Protein AF-A0A836I9Q7-F1 (afdb_monomer_lite)

Structure (mmCIF, N/CA/C/O backbone):
data_AF-A0A836I9Q7-F1
#
_entry.id   AF-A0A836I9Q7-F1
#
loop_
_atom_site.group_PDB
_atom_site.id
_atom_site.type_symbol
_atom_site.label_atom_id
_atom_site.label_alt_id
_atom_site.label_comp_id
_atom_site.label_asym_id
_atom_site.label_entity_id
_atom_site.label_seq_id
_atom_site.pdbx_PDB_ins_code
_atom_site.Cartn_x
_atom_site.Cartn_y
_atom_site.Cartn_z
_atom_site.occupancy
_atom_site.B_iso_or_equiv
_atom_site.auth_seq_id
_atom_site.auth_comp_id
_atom_site.auth_asym_id
_atom_site.auth_atom_id
_atom_site.pdbx_PDB_model_num
ATOM 1 N N . MET A 1 1 ? 38.875 21.449 -48.856 1.00 42.56 1 MET A N 1
ATOM 2 C CA . MET A 1 1 ? 38.809 21.435 -47.386 1.00 42.56 1 MET A CA 1
ATOM 3 C C . MET A 1 1 ? 37.425 20.938 -47.065 1.00 42.56 1 MET A C 1
ATOM 5 O O . MET A 1 1 ? 36.483 21.713 -47.142 1.00 42.56 1 MET A O 1
ATOM 9 N N . ASP A 1 2 ? 37.324 19.627 -46.893 1.00 40.56 2 ASP A N 1
ATOM 10 C CA . ASP A 1 2 ? 36.114 18.923 -46.497 1.00 40.56 2 ASP A CA 1
ATOM 11 C C . ASP A 1 2 ? 35.658 19.436 -45.132 1.00 40.56 2 ASP A C 1
ATOM 13 O O . ASP A 1 2 ? 36.394 19.372 -44.148 1.00 40.56 2 ASP A O 1
ATOM 17 N N . THR A 1 3 ? 34.465 20.015 -45.094 1.00 51.53 3 THR A N 1
ATOM 18 C CA . THR A 1 3 ? 33.736 20.293 -43.860 1.00 51.53 3 THR A CA 1
ATOM 19 C C . THR A 1 3 ? 33.099 18.991 -43.406 1.00 51.53 3 THR A C 1
ATOM 21 O O . THR A 1 3 ? 32.028 18.622 -43.880 1.00 51.53 3 THR A O 1
ATOM 24 N N . GLU A 1 4 ? 33.782 18.280 -42.512 1.00 50.41 4 GLU A N 1
ATOM 25 C CA . GLU A 1 4 ? 33.191 17.184 -41.752 1.00 50.41 4 GLU A CA 1
ATOM 26 C C . GLU A 1 4 ? 32.178 17.787 -40.768 1.00 50.41 4 GLU A C 1
ATOM 28 O O . GLU A 1 4 ? 32.522 18.254 -39.680 1.00 50.41 4 GLU A O 1
ATOM 33 N N . GLU A 1 5 ? 30.915 17.835 -41.193 1.00 50.72 5 GLU A N 1
ATOM 34 C CA . GLU A 1 5 ? 29.765 17.993 -40.309 1.00 50.72 5 GLU A CA 1
ATOM 35 C C . GLU A 1 5 ? 29.719 16.765 -39.395 1.00 50.72 5 GLU A C 1
ATOM 37 O O . GLU A 1 5 ? 29.171 15.719 -39.735 1.00 50.72 5 GLU A O 1
ATOM 42 N N . GLY A 1 6 ? 30.382 16.884 -38.244 1.00 47.81 6 GLY A N 1
ATOM 43 C CA . GLY A 1 6 ? 30.295 15.917 -37.164 1.00 47.81 6 GLY A CA 1
ATOM 44 C C . GLY A 1 6 ? 28.844 15.793 -36.723 1.00 47.81 6 GLY A C 1
ATOM 45 O O . GLY A 1 6 ? 28.295 16.697 -36.094 1.00 47.81 6 GLY A O 1
ATOM 46 N N . GLU A 1 7 ? 28.233 14.671 -37.081 1.00 49.47 7 GLU A N 1
ATOM 47 C CA . GLU A 1 7 ? 26.933 14.221 -36.612 1.00 49.47 7 GLU A CA 1
ATOM 48 C C . GLU A 1 7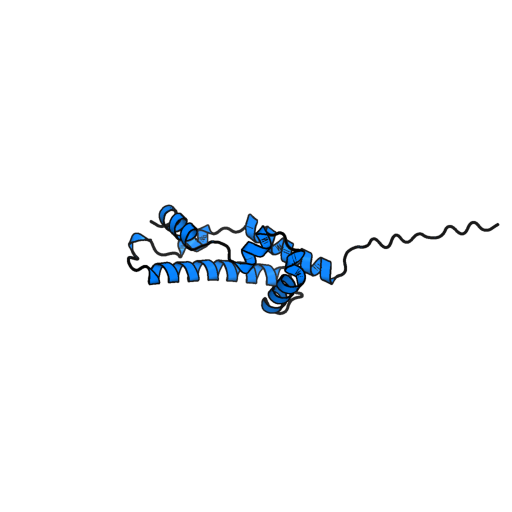 ? 26.985 14.111 -35.079 1.00 49.47 7 GLU A C 1
ATOM 50 O O . GLU A 1 7 ? 27.414 13.107 -34.509 1.00 49.47 7 GLU A O 1
ATOM 55 N N . PHE A 1 8 ? 26.607 15.185 -34.380 1.00 46.19 8 PHE A N 1
ATOM 56 C CA . PHE A 1 8 ? 26.342 15.130 -32.949 1.00 46.19 8 PHE A CA 1
ATOM 57 C C . PHE A 1 8 ? 25.057 14.330 -32.761 1.00 46.19 8 PHE A C 1
ATOM 59 O O . PHE A 1 8 ? 23.955 14.879 -32.719 1.00 46.19 8 PHE A O 1
ATOM 66 N N . ILE A 1 9 ? 25.205 13.013 -32.636 1.00 49.66 9 ILE A N 1
ATOM 67 C CA . ILE A 1 9 ? 24.178 12.180 -32.030 1.00 49.66 9 ILE A CA 1
ATOM 68 C C . ILE A 1 9 ? 24.087 12.646 -30.578 1.00 49.66 9 ILE A C 1
ATOM 70 O O . ILE A 1 9 ? 24.893 12.275 -29.725 1.00 49.66 9 ILE A O 1
ATOM 74 N N . ILE A 1 10 ? 23.115 13.513 -30.297 1.00 53.47 10 ILE A N 1
ATOM 75 C CA . ILE A 1 10 ? 22.650 13.740 -28.936 1.00 53.47 10 ILE A CA 1
ATOM 76 C C . ILE A 1 10 ? 21.991 12.420 -28.540 1.00 53.47 10 ILE A C 1
ATOM 78 O O . ILE A 1 10 ? 20.799 12.213 -28.761 1.00 53.47 10 ILE A O 1
ATOM 82 N N . CYS A 1 11 ? 22.785 11.495 -27.998 1.00 48.41 11 CYS A N 1
ATOM 83 C CA . CYS A 1 11 ? 22.272 10.421 -27.166 1.00 48.41 11 CYS A CA 1
ATOM 84 C C . CYS A 1 11 ? 21.618 11.119 -25.977 1.00 48.41 11 CYS A C 1
ATOM 86 O O . CYS A 1 11 ? 22.275 11.416 -24.981 1.00 48.41 11 CYS A O 1
ATOM 88 N N . GLY A 1 12 ? 20.341 11.481 -26.128 1.00 46.94 12 GLY A N 1
ATOM 89 C CA . GLY A 1 12 ? 19.524 11.894 -25.007 1.00 46.94 12 GLY A CA 1
ATOM 90 C C . GLY A 1 12 ? 19.694 10.817 -23.952 1.00 46.94 12 GLY A C 1
ATOM 91 O O . GLY A 1 12 ? 19.479 9.640 -24.237 1.00 46.94 12 GLY A O 1
ATOM 92 N N . ASN A 1 13 ? 20.154 11.216 -22.772 1.00 51.59 13 ASN A N 1
ATOM 93 C CA . ASN A 1 13 ? 20.233 10.364 -21.598 1.00 51.59 13 ASN A CA 1
ATOM 94 C C . ASN A 1 13 ? 18.797 10.075 -21.128 1.00 51.59 13 ASN A C 1
ATOM 96 O O . ASN A 1 13 ? 18.378 10.530 -20.069 1.00 51.59 13 ASN A O 1
ATOM 100 N N . GLY A 1 14 ? 18.003 9.414 -21.976 1.00 52.12 14 GLY A N 1
ATOM 101 C CA . GLY A 1 14 ? 16.821 8.697 -21.538 1.00 52.12 14 GLY A CA 1
ATOM 102 C C . GLY A 1 14 ? 17.346 7.648 -20.579 1.00 52.12 14 GLY A C 1
ATOM 103 O O . GLY A 1 14 ? 18.270 6.920 -20.946 1.00 52.12 14 GLY A O 1
ATOM 104 N N . GLY A 1 15 ? 16.860 7.682 -19.339 1.00 63.06 15 GLY A N 1
ATOM 105 C CA . GLY A 1 15 ? 17.317 6.804 -18.268 1.00 63.06 15 GLY A CA 1
ATOM 106 C C . GLY A 1 15 ? 17.418 5.350 -18.723 1.00 63.06 15 GLY A C 1
ATOM 107 O O . GLY A 1 15 ? 16.823 4.934 -19.724 1.00 63.06 15 GLY A O 1
ATOM 108 N N . SER A 1 16 ? 18.209 4.568 -17.995 1.00 79.94 16 SER A N 1
ATOM 109 C CA . SER A 1 16 ? 18.337 3.149 -18.299 1.00 79.94 16 SER A CA 1
ATOM 110 C C . SER A 1 16 ? 16.951 2.477 -18.293 1.00 79.94 16 SER A C 1
ATOM 112 O O . SER A 1 16 ? 16.023 2.964 -17.643 1.00 79.94 16 SER A O 1
ATOM 114 N N . PRO A 1 17 ? 16.770 1.335 -18.977 1.00 81.75 17 PRO A N 1
ATOM 115 C CA . PRO A 1 17 ? 15.524 0.572 -18.882 1.00 81.75 17 PRO A CA 1
ATOM 116 C C . PRO A 1 17 ? 15.127 0.238 -17.434 1.00 81.75 17 PRO A C 1
ATOM 118 O O . PRO A 1 17 ? 13.946 0.087 -17.139 1.00 81.75 17 PRO A O 1
ATOM 121 N N . GLU A 1 18 ? 16.109 0.147 -16.533 1.00 81.69 18 GLU A N 1
ATOM 122 C CA . GLU A 1 18 ? 15.895 -0.049 -15.098 1.00 81.69 18 GLU A CA 1
ATOM 123 C C . GLU A 1 18 ? 15.319 1.203 -14.420 1.00 81.69 18 GLU A C 1
ATOM 125 O O . GLU A 1 18 ? 14.463 1.072 -13.548 1.00 81.69 18 GLU A O 1
ATOM 130 N N . ASP A 1 19 ? 15.735 2.401 -14.843 1.00 86.00 19 ASP A N 1
ATOM 131 C CA . ASP A 1 19 ? 15.175 3.671 -14.364 1.00 86.00 19 ASP A CA 1
ATOM 132 C C . ASP A 1 19 ? 13.727 3.833 -14.815 1.00 86.00 19 ASP A C 1
ATOM 134 O O . ASP A 1 19 ? 12.858 4.080 -13.992 1.00 86.00 19 ASP A O 1
ATOM 138 N N . ALA A 1 20 ? 13.435 3.570 -16.091 1.00 86.12 20 ALA A N 1
ATOM 139 C CA . ALA A 1 20 ? 12.066 3.638 -16.600 1.00 86.12 20 ALA A CA 1
ATOM 140 C C . ALA A 1 20 ? 11.125 2.633 -15.906 1.00 86.12 20 ALA A C 1
ATOM 142 O O . ALA A 1 20 ? 9.948 2.923 -15.692 1.00 86.12 20 ALA A O 1
ATOM 143 N N . ALA A 1 21 ? 11.632 1.447 -15.552 1.00 86.94 21 ALA A N 1
ATOM 144 C CA . ALA A 1 21 ? 10.864 0.455 -14.807 1.00 86.94 21 ALA A CA 1
ATOM 145 C C . ALA A 1 21 ? 10.616 0.895 -13.354 1.00 86.94 21 ALA A C 1
ATOM 147 O O . ALA A 1 21 ? 9.500 0.750 -12.857 1.00 86.94 21 ALA A O 1
ATOM 148 N N . PHE A 1 22 ? 11.630 1.466 -12.699 1.00 91.00 22 PHE A N 1
ATOM 149 C CA . PHE A 1 22 ? 11.514 2.032 -11.357 1.00 91.00 22 PHE A CA 1
ATOM 150 C C . PHE A 1 22 ? 10.528 3.206 -11.311 1.00 91.00 22 PHE A C 1
ATOM 152 O O . PHE A 1 22 ? 9.594 3.174 -10.511 1.00 91.00 22 PHE A O 1
ATOM 159 N N . ASP A 1 23 ? 10.670 4.174 -12.217 1.00 91.50 23 ASP A N 1
ATOM 160 C CA . ASP A 1 23 ? 9.764 5.320 -12.344 1.00 91.50 23 ASP A CA 1
ATOM 161 C C . ASP A 1 23 ? 8.325 4.857 -12.604 1.00 91.50 23 ASP A C 1
ATOM 163 O O . ASP A 1 23 ? 7.374 5.412 -12.057 1.00 91.50 23 ASP A O 1
ATOM 167 N N . GLY A 1 24 ? 8.151 3.791 -13.394 1.00 92.62 24 GLY A N 1
ATOM 168 C CA . GLY A 1 24 ? 6.850 3.170 -13.627 1.00 92.62 24 GLY A CA 1
ATOM 169 C C . GLY A 1 24 ? 6.213 2.610 -12.353 1.00 92.62 24 GLY A C 1
ATOM 170 O O . GLY A 1 24 ? 5.024 2.824 -12.128 1.00 92.62 24 GLY A O 1
ATOM 171 N N . VAL A 1 25 ? 6.986 1.931 -11.499 1.00 94.00 25 VAL A N 1
ATOM 172 C CA . VAL A 1 25 ? 6.489 1.433 -10.204 1.00 94.00 25 VAL A CA 1
ATOM 173 C C . VAL A 1 25 ? 6.090 2.596 -9.301 1.00 94.00 25 VAL A C 1
ATOM 175 O O . VAL A 1 25 ? 4.985 2.590 -8.760 1.00 94.00 25 VAL A O 1
ATOM 178 N N . VAL A 1 26 ? 6.968 3.592 -9.148 1.00 94.62 26 VAL A N 1
ATOM 179 C CA . VAL A 1 26 ? 6.707 4.766 -8.300 1.00 94.62 26 VAL A CA 1
ATOM 180 C C . VAL A 1 26 ? 5.457 5.500 -8.781 1.00 94.62 26 VAL A C 1
ATOM 182 O O . VAL A 1 26 ? 4.563 5.754 -7.979 1.00 94.62 26 VAL A O 1
ATOM 185 N N . GLY A 1 27 ? 5.324 5.726 -10.090 1.00 94.94 27 GLY A N 1
ATOM 186 C CA . GLY A 1 27 ? 4.156 6.388 -10.669 1.00 94.94 27 GLY A CA 1
ATOM 187 C C . GLY A 1 27 ? 2.844 5.627 -10.450 1.00 94.94 27 GLY A C 1
ATOM 188 O O . GLY A 1 27 ? 1.805 6.247 -10.244 1.00 94.94 27 GLY A O 1
ATOM 189 N N . VAL A 1 28 ? 2.865 4.289 -10.435 1.00 96.00 28 VAL A N 1
ATOM 190 C CA . VAL A 1 28 ? 1.672 3.484 -10.109 1.00 96.00 28 VAL A CA 1
ATOM 191 C C . VAL A 1 28 ? 1.295 3.614 -8.633 1.00 96.00 28 VAL A C 1
ATOM 193 O O . VAL A 1 28 ? 0.110 3.651 -8.306 1.00 96.00 28 VAL A O 1
ATOM 196 N N . ILE A 1 29 ? 2.281 3.698 -7.738 1.00 95.19 29 ILE A N 1
ATOM 197 C CA . ILE A 1 29 ? 2.035 3.912 -6.306 1.00 95.19 29 ILE A CA 1
ATOM 198 C C . ILE A 1 29 ? 1.466 5.317 -6.074 1.00 95.19 29 ILE A C 1
ATOM 200 O O . ILE A 1 29 ? 0.483 5.460 -5.353 1.00 95.19 29 ILE A O 1
ATOM 204 N N . GLU A 1 30 ? 2.027 6.342 -6.714 1.00 95.38 30 GLU A N 1
ATOM 205 C CA . GLU A 1 30 ? 1.509 7.713 -6.654 1.00 95.38 30 GLU A CA 1
ATOM 206 C C . GLU A 1 30 ? 0.075 7.801 -7.191 1.00 95.38 30 GLU A C 1
ATOM 208 O O . GLU A 1 30 ? -0.803 8.373 -6.541 1.00 95.38 30 GLU A O 1
ATOM 213 N N . ASP A 1 31 ? -0.195 7.178 -8.342 1.00 95.56 31 ASP A N 1
ATOM 214 C CA . ASP A 1 31 ? -1.545 7.093 -8.901 1.00 95.56 31 ASP A CA 1
ATOM 215 C C . ASP A 1 31 ? -2.503 6.375 -7.942 1.00 95.56 31 ASP A C 1
ATOM 217 O O . ASP A 1 31 ? -3.634 6.824 -7.749 1.00 95.56 31 ASP A O 1
ATOM 221 N N . PHE A 1 32 ? -2.054 5.307 -7.274 1.00 94.69 32 PHE A N 1
ATOM 222 C CA . PHE A 1 32 ? -2.838 4.642 -6.237 1.00 94.69 32 PHE A CA 1
ATOM 223 C C . PHE A 1 32 ? -3.137 5.586 -5.070 1.00 94.69 32 PHE A C 1
ATOM 225 O O . PHE A 1 32 ? -4.296 5.722 -4.697 1.00 94.69 32 PHE A O 1
ATOM 232 N N . MET A 1 33 ? -2.141 6.291 -4.529 1.00 92.50 33 MET A N 1
ATOM 233 C CA . MET A 1 33 ? -2.333 7.225 -3.411 1.00 92.50 33 MET A CA 1
ATOM 234 C C . MET A 1 33 ? -3.376 8.312 -3.718 1.00 92.50 33 MET A C 1
ATOM 236 O O . MET A 1 33 ? -4.110 8.724 -2.821 1.00 92.50 33 MET A O 1
ATOM 240 N N . ILE A 1 34 ? -3.468 8.757 -4.975 1.00 92.06 34 ILE A N 1
ATOM 241 C CA . ILE A 1 34 ? -4.410 9.799 -5.410 1.00 92.06 34 ILE A CA 1
ATOM 242 C C . ILE A 1 34 ? -5.792 9.222 -5.748 1.00 92.06 34 ILE A C 1
ATOM 244 O O . ILE A 1 34 ? -6.814 9.840 -5.447 1.00 92.06 34 ILE A O 1
ATOM 248 N N . SER A 1 35 ? -5.838 8.068 -6.417 1.00 90.56 35 SER A N 1
ATOM 249 C CA . SER A 1 35 ? -7.066 7.504 -6.997 1.00 90.56 35 SER A CA 1
ATOM 250 C C . SER A 1 35 ? -7.755 6.458 -6.122 1.00 90.56 35 SER A C 1
ATOM 252 O O . SER A 1 35 ? -8.849 6.001 -6.465 1.00 90.56 35 SER A O 1
ATOM 254 N N . PHE A 1 36 ? -7.120 6.026 -5.032 1.00 89.00 36 PHE A N 1
ATOM 255 C CA . PHE A 1 36 ? -7.634 4.949 -4.202 1.00 89.00 36 PHE A CA 1
ATOM 256 C C . PHE A 1 36 ? -8.944 5.339 -3.509 1.00 89.00 36 PHE A C 1
ATOM 258 O O . PHE A 1 36 ? -9.004 6.262 -2.696 1.00 89.00 36 PHE A O 1
ATOM 265 N N . ASP A 1 37 ? -9.999 4.584 -3.814 1.00 87.69 37 ASP A N 1
ATOM 266 C CA . ASP A 1 37 ? -11.297 4.708 -3.166 1.00 87.69 37 ASP A CA 1
ATOM 267 C C . ASP A 1 37 ? -11.415 3.679 -2.038 1.00 87.69 37 ASP A C 1
ATOM 269 O O . ASP A 1 37 ? -11.628 2.488 -2.264 1.00 87.69 37 ASP A O 1
ATOM 273 N N . ALA A 1 38 ? -11.293 4.155 -0.800 1.00 87.38 38 ALA A N 1
ATOM 274 C CA . ALA A 1 38 ? -11.438 3.330 0.393 1.00 87.38 38 ALA A CA 1
ATOM 275 C C . ALA A 1 38 ? -12.906 3.021 0.747 1.00 87.38 38 ALA A C 1
ATOM 277 O O . ALA A 1 38 ? -13.166 2.196 1.628 1.00 87.38 38 ALA A O 1
ATOM 278 N N . GLU A 1 39 ? -13.884 3.678 0.114 1.00 88.94 39 GLU A N 1
ATOM 279 C CA . GLU A 1 39 ? -15.303 3.567 0.469 1.00 88.94 39 GLU A CA 1
ATOM 280 C C . GLU A 1 39 ? -15.832 2.118 0.387 1.00 88.94 39 GLU A C 1
ATOM 282 O O . GLU A 1 39 ? -16.484 1.673 1.340 1.00 88.94 39 GLU A O 1
ATOM 287 N N . PRO A 1 40 ? -15.503 1.308 -0.643 1.00 89.62 40 PRO A N 1
ATOM 288 C CA . PRO A 1 40 ? -15.890 -0.102 -0.688 1.00 89.62 40 PRO A CA 1
ATOM 289 C C . PRO A 1 40 ? -15.291 -0.928 0.458 1.00 89.62 40 PRO A C 1
ATOM 291 O O . PRO A 1 40 ? -15.947 -1.838 0.972 1.00 89.62 40 PRO A O 1
ATOM 294 N N . LEU A 1 41 ? -14.072 -0.606 0.907 1.00 90.00 41 LEU A N 1
ATOM 295 C CA . LEU A 1 41 ? -13.451 -1.302 2.033 1.00 90.00 41 LEU A CA 1
ATOM 296 C C . LEU A 1 41 ? -14.174 -0.991 3.340 1.00 90.00 41 LEU A C 1
ATOM 298 O O . LEU A 1 41 ? -14.460 -1.918 4.103 1.00 90.00 41 LEU A O 1
ATOM 302 N N . TRP A 1 42 ? -14.563 0.266 3.566 1.00 92.00 42 TRP A N 1
ATOM 303 C CA . TRP A 1 42 ? -15.383 0.646 4.719 1.00 92.00 42 TRP A CA 1
ATOM 304 C C . TRP A 1 42 ? -16.698 -0.121 4.766 1.00 92.00 42 TRP A C 1
ATOM 306 O O . TRP A 1 42 ? -17.173 -0.453 5.854 1.00 92.00 42 TRP A O 1
ATOM 316 N N . GLN A 1 43 ? -17.253 -0.505 3.609 1.00 89.62 43 GLN A N 1
ATOM 317 C CA . GLN A 1 43 ? -18.490 -1.278 3.594 1.00 89.62 43 GLN A CA 1
ATOM 318 C C . GLN A 1 43 ? -18.364 -2.659 4.255 1.00 89.62 43 GLN A C 1
ATOM 320 O O . GLN A 1 43 ? -19.334 -3.195 4.801 1.00 89.62 43 GLN A O 1
ATOM 325 N N . SER A 1 44 ? -17.152 -3.207 4.248 1.00 88.06 44 SER A N 1
ATOM 326 C CA . SER A 1 44 ? -16.821 -4.501 4.839 1.00 88.06 44 SER A CA 1
ATOM 327 C C . SER A 1 44 ? -16.376 -4.429 6.305 1.00 88.06 44 SER A C 1
ATOM 329 O O . SER A 1 44 ? -16.257 -5.468 6.958 1.00 88.06 44 SER A O 1
AT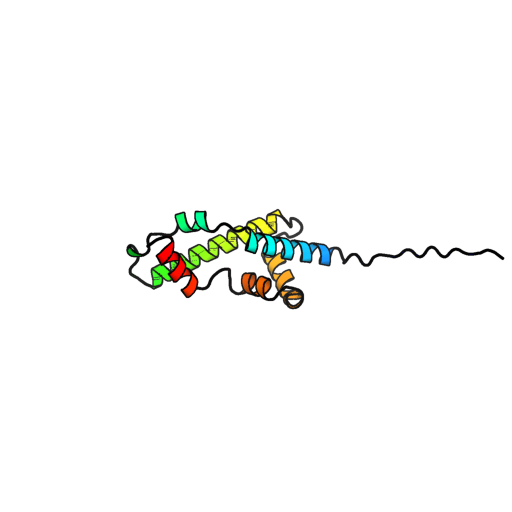OM 331 N N . VAL A 1 45 ? -16.131 -3.220 6.823 1.00 92.56 45 VAL A N 1
ATOM 332 C CA . VAL A 1 45 ? -15.759 -2.990 8.221 1.00 92.56 45 VAL A CA 1
ATOM 333 C C . VAL A 1 45 ? -17.025 -3.074 9.091 1.00 92.56 45 VAL A C 1
ATOM 335 O O . VAL A 1 45 ? -18.034 -2.433 8.768 1.00 92.56 45 VAL A O 1
ATOM 338 N N . PRO A 1 46 ? -17.023 -3.870 10.177 1.00 92.81 46 PRO A N 1
ATOM 339 C CA . PRO A 1 46 ? -18.159 -3.963 11.094 1.00 92.81 46 PRO A CA 1
ATOM 340 C C . PRO A 1 46 ? -18.458 -2.618 11.769 1.00 92.81 46 PRO A C 1
ATOM 342 O O . PRO A 1 46 ? -17.587 -1.763 11.889 1.00 92.81 46 PRO A O 1
ATOM 345 N N . LEU A 1 47 ? -19.691 -2.421 12.234 1.00 93.50 47 LEU A N 1
ATOM 346 C CA . LEU A 1 47 ? -20.071 -1.190 12.936 1.00 93.50 47 LEU A CA 1
ATOM 347 C C . LEU A 1 47 ? -19.314 -1.082 14.264 1.00 93.50 47 LEU A C 1
ATOM 349 O O . LEU A 1 47 ? -19.244 -2.061 15.012 1.00 93.50 47 LEU A O 1
ATOM 353 N N . LEU A 1 48 ? -18.755 0.087 14.569 1.00 91.50 48 LEU A N 1
ATOM 354 C CA . LEU A 1 48 ? -17.850 0.261 15.703 1.00 91.50 48 LEU A CA 1
ATOM 355 C C . LEU A 1 48 ? -18.518 -0.103 17.035 1.00 91.50 48 LEU A C 1
ATOM 357 O O . LEU A 1 48 ? -17.921 -0.809 17.849 1.00 91.50 48 LEU A O 1
ATOM 361 N N . HIS A 1 49 ? -19.771 0.305 17.243 1.00 90.44 49 HIS A N 1
ATOM 362 C CA . HIS A 1 49 ? -20.527 -0.014 18.459 1.00 90.44 49 HIS A CA 1
ATOM 363 C C . HIS A 1 49 ? -20.758 -1.517 18.689 1.00 90.44 49 HIS A C 1
ATOM 365 O O . HIS A 1 49 ? -21.072 -1.922 19.808 1.00 90.44 49 HIS A O 1
ATOM 371 N N . THR A 1 50 ? -20.595 -2.359 17.663 1.00 91.75 50 THR A N 1
ATOM 372 C CA . THR A 1 50 ? -20.703 -3.822 17.803 1.00 91.75 50 THR A CA 1
ATOM 373 C C . THR A 1 50 ? -19.430 -4.459 18.365 1.00 91.75 50 THR A C 1
ATOM 375 O O . THR A 1 50 ? -19.449 -5.626 18.756 1.00 91.75 50 THR A O 1
ATOM 378 N N . ILE A 1 51 ? -18.327 -3.702 18.447 1.00 90.94 51 ILE A N 1
ATOM 379 C CA . ILE A 1 51 ? -17.024 -4.182 18.908 1.00 90.94 51 ILE A CA 1
ATOM 380 C C . ILE A 1 51 ? -16.574 -3.394 20.137 1.00 90.94 51 ILE A C 1
ATOM 382 O O . ILE A 1 51 ? -16.123 -2.250 20.052 1.00 90.94 51 ILE A O 1
ATOM 386 N N . SER A 1 52 ? -16.622 -4.052 21.293 1.00 85.81 52 SER A N 1
ATOM 387 C CA . SER A 1 52 ? -16.227 -3.459 22.578 1.00 85.81 52 SER A CA 1
ATOM 388 C C . SER A 1 52 ? -14.769 -3.722 22.958 1.00 85.81 52 SER A C 1
ATOM 390 O O . SER A 1 52 ? -14.221 -3.008 23.790 1.00 85.81 52 SER A O 1
ATOM 392 N N . ALA A 1 53 ? -14.146 -4.756 22.389 1.00 92.75 53 ALA A N 1
ATOM 393 C CA . ALA A 1 53 ? -12.812 -5.201 22.777 1.00 92.75 53 ALA A CA 1
ATOM 394 C C . ALA A 1 53 ? -11.720 -4.618 21.866 1.00 92.75 53 ALA A C 1
ATOM 396 O O . ALA A 1 53 ? -11.751 -4.809 20.650 1.00 92.75 53 ALA A O 1
ATOM 397 N N . ASP A 1 54 ? -10.714 -3.970 22.457 1.00 90.62 54 ASP A N 1
ATOM 398 C CA . ASP A 1 54 ? -9.683 -3.241 21.701 1.00 90.62 54 ASP A CA 1
ATOM 399 C C . ASP A 1 54 ? -8.803 -4.140 20.824 1.00 90.62 54 ASP A C 1
ATOM 401 O O . ASP A 1 54 ? -8.470 -3.770 19.702 1.00 90.62 54 ASP A O 1
ATOM 405 N N . HIS A 1 55 ? -8.494 -5.363 21.266 1.00 92.31 55 HIS A N 1
ATOM 406 C CA . HIS A 1 55 ? -7.742 -6.319 20.441 1.00 92.31 55 HIS A CA 1
ATOM 407 C C . HIS A 1 55 ? -8.502 -6.710 19.161 1.00 92.31 55 HIS A C 1
ATOM 409 O O . HIS A 1 55 ? -7.895 -6.937 18.113 1.00 92.31 55 HIS A O 1
ATOM 415 N N . VAL A 1 56 ? -9.838 -6.753 19.220 1.00 94.00 56 VAL A N 1
ATOM 416 C CA . VAL A 1 56 ? -10.678 -7.016 18.045 1.00 94.00 56 VAL A CA 1
ATOM 417 C C . VAL A 1 56 ? -10.673 -5.804 17.117 1.00 94.00 56 VAL A C 1
ATOM 419 O O . VAL A 1 56 ? -10.525 -5.976 15.912 1.00 94.00 56 VAL A O 1
ATOM 422 N N . ARG A 1 57 ? -10.744 -4.580 17.657 1.00 93.44 57 ARG A N 1
ATOM 423 C CA . ARG A 1 57 ? -10.631 -3.344 16.858 1.00 93.44 57 ARG A CA 1
ATOM 424 C C . ARG A 1 57 ? -9.296 -3.265 16.126 1.00 93.44 57 ARG A C 1
ATOM 426 O O . ARG A 1 57 ? -9.274 -3.003 14.928 1.00 93.44 57 ARG A O 1
ATOM 433 N N . TYR A 1 58 ? -8.201 -3.589 16.812 1.00 93.81 58 TYR A N 1
ATOM 434 C CA . TYR A 1 58 ? -6.877 -3.657 16.199 1.00 93.81 58 TYR A CA 1
ATOM 435 C C . TYR A 1 58 ? -6.787 -4.741 15.112 1.00 93.81 58 TYR A C 1
ATOM 437 O O . TYR A 1 58 ? -6.161 -4.538 14.075 1.00 93.81 58 TYR A O 1
ATOM 445 N N . THR A 1 59 ? -7.461 -5.880 15.300 1.00 94.44 59 THR A N 1
ATOM 446 C CA . THR A 1 59 ? -7.538 -6.933 14.271 1.00 94.44 59 THR A CA 1
ATOM 447 C C . THR A 1 59 ? -8.277 -6.441 13.026 1.00 94.44 59 THR A C 1
ATOM 449 O O . THR A 1 59 ? -7.834 -6.699 11.909 1.00 94.44 59 THR A O 1
ATOM 452 N N . VAL A 1 60 ? -9.374 -5.700 13.204 1.00 94.75 60 VAL A N 1
ATOM 453 C CA . VAL A 1 60 ? -10.119 -5.091 12.091 1.00 94.75 60 VAL A CA 1
ATOM 454 C C . VAL A 1 60 ? -9.267 -4.048 11.368 1.00 94.75 60 VAL A C 1
ATOM 456 O O . VAL A 1 60 ? -9.218 -4.072 10.143 1.00 94.75 60 VAL A O 1
ATOM 459 N N . TYR A 1 61 ? -8.537 -3.207 12.103 1.00 94.31 61 TYR A N 1
ATOM 460 C CA . TYR A 1 61 ? -7.558 -2.275 11.537 1.00 94.31 61 TYR A CA 1
ATOM 461 C C . TYR A 1 61 ? -6.513 -2.991 10.671 1.00 94.31 61 TYR A C 1
ATOM 463 O O . TYR A 1 61 ? -6.347 -2.663 9.500 1.00 94.31 61 TYR A O 1
ATOM 471 N N . ARG A 1 62 ? -5.850 -4.023 11.211 1.00 94.25 62 ARG A N 1
ATOM 472 C CA . ARG A 1 62 ? -4.844 -4.798 10.468 1.00 94.25 62 ARG A CA 1
ATOM 473 C C . ARG A 1 62 ? -5.436 -5.455 9.224 1.00 94.25 62 ARG A C 1
ATOM 475 O O . ARG A 1 62 ? -4.779 -5.497 8.190 1.00 94.25 62 ARG A O 1
ATOM 482 N N . ALA A 1 63 ? -6.671 -5.945 9.312 1.00 94.19 63 ALA A N 1
ATOM 483 C CA . ALA A 1 63 ? -7.371 -6.521 8.171 1.00 94.19 63 ALA A CA 1
ATOM 484 C C . ALA A 1 63 ? -7.748 -5.468 7.116 1.00 94.19 63 ALA A C 1
ATOM 486 O O . ALA A 1 63 ? -7.742 -5.786 5.932 1.00 94.19 63 ALA A O 1
ATOM 487 N N . PHE A 1 64 ? -8.077 -4.241 7.524 1.00 94.31 64 PHE A N 1
ATOM 488 C CA . PHE A 1 64 ? -8.342 -3.134 6.609 1.00 94.31 64 PHE A CA 1
ATOM 489 C C . PHE A 1 64 ? -7.069 -2.730 5.862 1.00 94.31 64 PHE A C 1
ATOM 491 O O . PHE A 1 64 ? -7.060 -2.774 4.636 1.00 94.31 64 PHE A O 1
ATOM 498 N N . VAL A 1 65 ? -5.986 -2.434 6.589 1.00 93.19 65 VAL A N 1
ATOM 499 C CA . VAL A 1 65 ? -4.688 -2.066 5.995 1.00 93.19 65 VAL A CA 1
ATOM 500 C C . VAL A 1 65 ? -4.193 -3.165 5.059 1.00 93.19 65 VAL A C 1
ATOM 502 O O . VAL A 1 65 ? -3.882 -2.885 3.909 1.00 93.19 65 VAL A O 1
ATOM 505 N N . GLY A 1 66 ? -4.256 -4.430 5.486 1.00 93.25 66 GLY A N 1
ATOM 506 C CA . GLY A 1 66 ? -3.844 -5.553 4.645 1.00 93.25 66 GLY A CA 1
ATOM 507 C C . GLY A 1 66 ? -4.647 -5.696 3.347 1.00 93.25 66 GLY A C 1
ATOM 508 O O . GLY A 1 66 ? -4.138 -6.244 2.377 1.00 93.25 66 GLY A O 1
ATOM 509 N N . ARG A 1 67 ? -5.891 -5.202 3.283 1.00 93.50 67 ARG A N 1
ATOM 510 C CA . ARG A 1 67 ? -6.658 -5.170 2.024 1.00 93.50 67 ARG A CA 1
ATOM 511 C C . ARG A 1 67 ? -6.235 -4.029 1.113 1.00 93.50 67 ARG A C 1
ATOM 513 O O . ARG A 1 67 ? -6.211 -4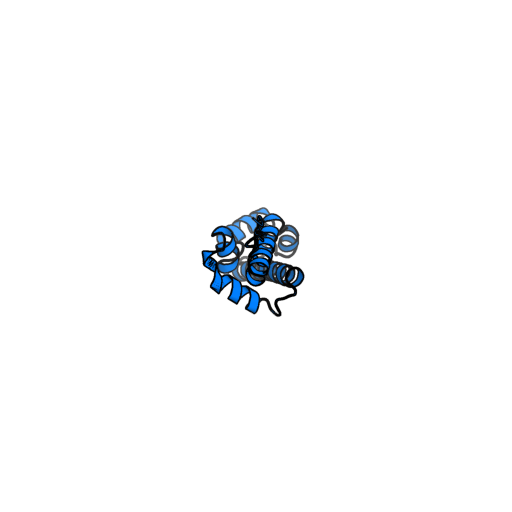.228 -0.095 1.00 93.50 67 ARG A O 1
ATOM 520 N N . VAL A 1 68 ? -5.906 -2.868 1.679 1.00 93.38 68 VAL A N 1
ATOM 521 C CA . VAL A 1 68 ? -5.341 -1.747 0.915 1.00 93.38 68 VAL A CA 1
ATOM 522 C C . VAL A 1 68 ? -4.006 -2.166 0.299 1.00 93.38 68 VAL A C 1
ATOM 524 O O . VAL A 1 68 ? -3.813 -1.992 -0.900 1.00 93.38 68 VAL A O 1
ATOM 527 N N . GLU A 1 69 ? -3.133 -2.792 1.093 1.00 92.69 69 GLU A N 1
ATOM 528 C CA . GLU A 1 69 ? -1.845 -3.339 0.642 1.00 92.69 69 GLU A CA 1
ATOM 529 C C . GLU A 1 69 ? -2.040 -4.362 -0.487 1.00 92.69 69 GLU A C 1
ATOM 531 O O . GLU A 1 69 ? -1.424 -4.246 -1.539 1.00 92.69 69 GLU A O 1
ATOM 536 N N . GLN A 1 70 ? -2.976 -5.305 -0.336 1.00 93.06 70 GLN A N 1
ATOM 537 C CA . GLN A 1 70 ? -3.284 -6.279 -1.391 1.00 93.06 70 GLN A CA 1
ATOM 538 C C . GLN A 1 70 ? -3.781 -5.635 -2.690 1.00 93.06 70 GLN A C 1
ATOM 540 O O . GLN A 1 70 ? -3.483 -6.137 -3.776 1.00 93.06 70 GLN A O 1
ATOM 545 N N . GLU A 1 71 ? -4.566 -4.559 -2.604 1.00 93.50 71 GLU A N 1
ATOM 546 C CA . GLU A 1 71 ? -5.028 -3.849 -3.795 1.00 93.50 71 GLU A CA 1
ATOM 547 C C . GLU A 1 71 ? -3.880 -3.099 -4.477 1.00 93.50 71 GLU A C 1
ATOM 549 O O . GLU A 1 71 ? -3.755 -3.175 -5.701 1.00 93.50 71 GLU A O 1
ATOM 554 N N . LEU A 1 72 ? -3.014 -2.443 -3.699 1.00 94.00 72 LEU A N 1
ATOM 555 C CA . LEU A 1 72 ? -1.800 -1.810 -4.209 1.00 94.00 72 LEU A CA 1
ATOM 556 C C . LEU A 1 72 ? -0.910 -2.834 -4.920 1.00 94.00 72 LEU A C 1
ATOM 558 O O . LEU A 1 72 ? -0.560 -2.631 -6.082 1.00 94.00 72 LEU A O 1
ATOM 562 N N . ASP A 1 73 ? -0.611 -3.956 -4.265 1.00 93.94 73 ASP A N 1
ATOM 563 C CA . ASP A 1 73 ? 0.221 -5.027 -4.814 1.00 93.94 73 ASP A CA 1
ATOM 564 C C . ASP A 1 73 ? -0.341 -5.540 -6.144 1.00 93.94 73 ASP A C 1
ATOM 566 O O . ASP A 1 73 ? 0.387 -5.713 -7.125 1.00 93.94 73 ASP A O 1
ATOM 570 N N . ALA A 1 74 ? -1.661 -5.742 -6.207 1.00 93.25 74 ALA A N 1
ATOM 571 C CA . ALA A 1 74 ? -2.338 -6.173 -7.421 1.00 93.25 74 ALA A CA 1
ATOM 572 C C . ALA A 1 74 ? -2.231 -5.132 -8.547 1.00 93.25 74 ALA A C 1
ATOM 574 O O . ALA A 1 74 ? -1.989 -5.510 -9.697 1.00 93.25 74 ALA A O 1
ATOM 575 N N . ARG A 1 75 ? -2.381 -3.833 -8.244 1.00 93.62 75 ARG A N 1
ATOM 576 C CA . ARG A 1 75 ? -2.236 -2.764 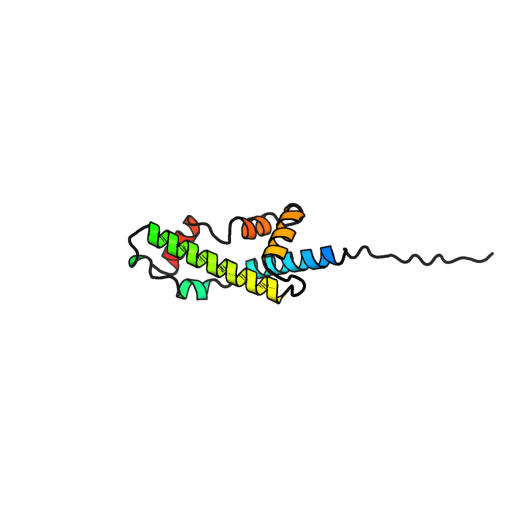-9.247 1.00 93.62 75 ARG A CA 1
ATOM 577 C C . ARG A 1 75 ? -0.802 -2.646 -9.748 1.00 93.62 75 ARG A C 1
ATOM 579 O O . ARG A 1 75 ? -0.597 -2.561 -10.957 1.00 93.62 75 ARG A O 1
ATOM 586 N N . VAL A 1 76 ? 0.176 -2.707 -8.848 1.00 93.69 76 VAL A N 1
ATOM 587 C CA . VAL A 1 76 ? 1.603 -2.655 -9.184 1.00 93.69 76 VAL A CA 1
ATOM 588 C C . VAL A 1 76 ? 1.990 -3.828 -10.082 1.00 93.69 76 VAL A C 1
ATOM 590 O O . VAL A 1 76 ? 2.571 -3.619 -11.144 1.00 93.69 76 VAL A O 1
ATOM 593 N N . LEU A 1 77 ? 1.611 -5.060 -9.732 1.00 93.50 77 LEU A N 1
ATOM 594 C CA . LEU A 1 77 ? 1.920 -6.234 -10.557 1.00 93.50 77 LEU A CA 1
ATOM 595 C C . LEU A 1 77 ? 1.202 -6.217 -11.913 1.00 93.50 77 LEU A C 1
ATOM 597 O O . LEU A 1 77 ? 1.759 -6.680 -12.909 1.00 93.50 77 LEU A O 1
ATOM 601 N N . ALA A 1 78 ? -0.016 -5.673 -11.976 1.00 92.44 78 ALA A N 1
ATOM 602 C CA . ALA A 1 78 ? -0.746 -5.529 -13.232 1.00 92.44 78 ALA A CA 1
ATOM 603 C C . ALA A 1 78 ? -0.115 -4.478 -14.162 1.00 92.44 78 ALA A C 1
ATOM 605 O O . ALA A 1 78 ? -0.054 -4.689 -15.374 1.00 92.44 78 ALA A O 1
ATOM 606 N N . ALA A 1 79 ? 0.356 -3.359 -13.607 1.00 91.00 79 ALA A N 1
ATOM 607 C CA . ALA A 1 79 ? 0.969 -2.272 -14.367 1.00 91.00 79 ALA A CA 1
ATOM 608 C C . ALA A 1 79 ? 2.435 -2.551 -14.735 1.00 91.00 79 ALA A C 1
ATOM 610 O O . ALA A 1 79 ? 2.911 -2.098 -15.778 1.00 91.00 79 ALA A O 1
ATOM 611 N N . CYS A 1 80 ? 3.143 -3.336 -13.920 1.00 90.06 80 CYS A N 1
ATOM 612 C CA . CYS A 1 80 ? 4.560 -3.636 -14.087 1.00 90.06 80 CYS A CA 1
ATOM 613 C C . CYS A 1 80 ? 4.793 -5.148 -14.287 1.00 90.06 80 CYS A C 1
ATOM 615 O O . CYS A 1 80 ? 5.416 -5.798 -13.445 1.00 90.06 80 CYS A O 1
ATOM 617 N N . PRO A 1 81 ? 4.387 -5.729 -15.437 1.00 86.06 81 PRO A N 1
ATOM 618 C CA . PRO A 1 81 ? 4.446 -7.178 -15.684 1.00 86.06 81 PRO A CA 1
ATOM 619 C C . PRO A 1 81 ? 5.873 -7.738 -15.814 1.00 86.06 81 PRO A C 1
ATOM 621 O O . PRO A 1 81 ? 6.062 -8.934 -16.027 1.00 86.06 81 PRO A O 1
ATOM 624 N N . HIS A 1 82 ? 6.882 -6.870 -15.748 1.00 86.38 82 HIS A N 1
ATOM 625 C CA . HIS A 1 82 ? 8.291 -7.242 -15.818 1.00 86.38 82 HIS A CA 1
ATOM 626 C C . HIS A 1 82 ? 8.787 -7.840 -14.492 1.00 86.38 82 HIS A C 1
ATOM 628 O O . HIS A 1 82 ? 9.770 -8.580 -14.500 1.00 86.38 82 HIS A O 1
ATOM 634 N N . TYR A 1 83 ? 8.096 -7.562 -13.380 1.00 87.81 83 TYR A N 1
ATOM 635 C CA . TYR A 1 83 ? 8.376 -8.153 -12.073 1.00 87.81 83 TYR A CA 1
ATOM 636 C C . TYR A 1 83 ? 7.566 -9.433 -11.877 1.00 87.81 83 TYR A C 1
ATOM 638 O O . TYR A 1 83 ? 6.392 -9.514 -12.238 1.00 87.81 83 TYR A O 1
ATOM 646 N N . LYS A 1 84 ? 8.199 -10.455 -11.300 1.00 87.06 84 LYS A N 1
ATOM 647 C CA . LYS A 1 84 ? 7.584 -11.775 -11.088 1.00 87.06 84 LYS A CA 1
ATOM 648 C C . LYS A 1 84 ? 6.806 -11.863 -9.782 1.00 87.06 84 LYS A C 1
ATOM 650 O O . LYS A 1 84 ? 5.933 -12.720 -9.656 1.00 87.06 84 LYS A O 1
ATOM 655 N N . SER A 1 85 ? 7.145 -11.023 -8.810 1.00 91.94 85 SER A N 1
ATOM 656 C CA . SER A 1 85 ? 6.467 -10.941 -7.520 1.00 91.94 85 SER A CA 1
ATOM 657 C C . SER A 1 85 ? 6.590 -9.546 -6.925 1.00 91.94 85 SER A C 1
ATOM 659 O O . SER A 1 85 ? 7.457 -8.759 -7.313 1.00 91.94 85 SER A O 1
ATOM 661 N N . ILE A 1 86 ? 5.731 -9.252 -5.949 1.00 91.81 86 ILE A N 1
ATOM 662 C CA . ILE A 1 86 ? 5.804 -7.994 -5.210 1.00 91.81 86 ILE A CA 1
ATOM 663 C C . ILE A 1 86 ? 7.088 -7.904 -4.374 1.00 91.81 86 ILE A C 1
ATOM 665 O O . ILE A 1 86 ? 7.606 -6.813 -4.179 1.00 91.81 86 ILE A O 1
ATOM 669 N N . ASP A 1 87 ? 7.676 -9.034 -3.965 1.00 92.94 87 ASP A N 1
ATOM 670 C CA . ASP A 1 87 ? 8.967 -9.048 -3.266 1.00 92.94 87 ASP A CA 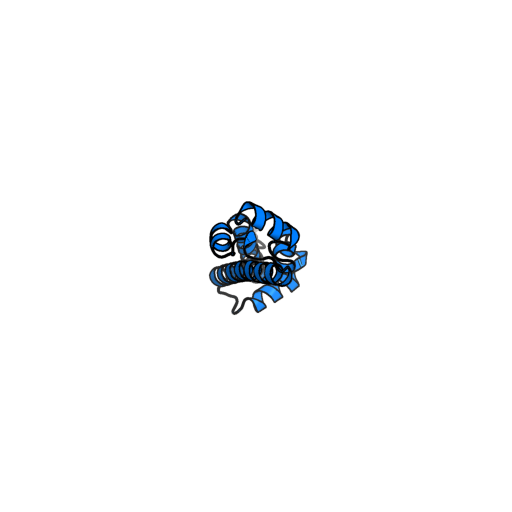1
ATOM 671 C C . ASP A 1 87 ? 10.099 -8.463 -4.125 1.00 92.94 87 ASP A C 1
ATOM 673 O O . ASP A 1 87 ? 10.961 -7.754 -3.608 1.00 92.94 87 ASP A O 1
ATOM 677 N N . GLU A 1 88 ? 10.098 -8.729 -5.440 1.00 92.31 88 GLU A N 1
ATOM 678 C CA . GLU A 1 88 ? 11.072 -8.132 -6.364 1.00 92.31 88 GLU A CA 1
ATOM 679 C C . GLU A 1 88 ? 10.900 -6.608 -6.430 1.00 92.31 88 GLU A C 1
ATOM 681 O O . GLU A 1 88 ? 11.890 -5.872 -6.443 1.00 92.31 88 GLU A O 1
ATOM 686 N N . VAL A 1 89 ? 9.651 -6.134 -6.405 1.00 92.19 89 VAL A N 1
ATOM 687 C CA . VAL A 1 89 ? 9.330 -4.704 -6.371 1.00 92.19 89 VAL A CA 1
ATOM 688 C C . VAL A 1 89 ? 9.751 -4.079 -5.041 1.00 92.19 89 VAL A C 1
ATOM 690 O O . VAL A 1 89 ? 10.428 -3.055 -5.034 1.00 92.19 89 VAL A O 1
ATOM 693 N N . GLY A 1 90 ? 9.430 -4.708 -3.910 1.00 92.12 90 GLY A N 1
ATOM 694 C CA . GLY A 1 90 ? 9.822 -4.229 -2.585 1.00 92.12 90 GLY A CA 1
ATOM 695 C C . GLY A 1 90 ? 11.341 -4.140 -2.428 1.00 92.12 90 GLY A C 1
ATOM 696 O O . GLY A 1 90 ? 11.860 -3.142 -1.929 1.00 92.12 90 GLY A O 1
ATOM 697 N N . ALA A 1 91 ? 12.080 -5.134 -2.931 1.00 92.44 91 ALA A N 1
ATOM 698 C CA . ALA A 1 91 ? 13.541 -5.106 -2.941 1.00 92.44 91 ALA A CA 1
ATOM 699 C C . ALA A 1 91 ? 14.099 -3.964 -3.808 1.00 92.44 91 ALA A C 1
ATOM 701 O O . ALA A 1 91 ? 15.082 -3.323 -3.426 1.00 92.44 91 ALA A O 1
ATOM 702 N N . LEU A 1 92 ? 13.473 -3.691 -4.957 1.00 91.88 92 LEU A N 1
ATOM 703 C CA . LEU A 1 92 ? 13.835 -2.566 -5.816 1.00 91.88 92 LEU A CA 1
ATOM 704 C C . LEU A 1 92 ? 13.602 -1.223 -5.113 1.00 91.88 92 LEU A C 1
ATOM 706 O O . LEU A 1 92 ? 14.521 -0.404 -5.067 1.00 91.88 92 LEU A O 1
ATOM 710 N N . LEU A 1 93 ? 12.410 -1.020 -4.543 1.00 93.00 93 LEU A N 1
ATOM 711 C CA . LEU A 1 93 ? 12.055 0.206 -3.826 1.00 93.00 93 LEU A CA 1
ATOM 712 C C . LEU A 1 93 ? 12.995 0.435 -2.640 1.00 93.00 93 LEU A C 1
ATOM 714 O O . LEU A 1 93 ? 13.521 1.528 -2.476 1.00 93.00 93 LEU A O 1
ATOM 718 N N . GLN A 1 94 ? 13.310 -0.611 -1.873 1.00 93.31 94 GLN A N 1
ATOM 719 C CA . GLN A 1 94 ? 14.244 -0.519 -0.751 1.00 93.31 94 GLN A CA 1
ATOM 720 C C . GLN A 1 94 ? 15.662 -0.127 -1.190 1.00 93.31 94 GLN A C 1
ATOM 722 O O . GLN A 1 94 ? 16.330 0.662 -0.514 1.00 93.31 94 GLN A O 1
ATOM 727 N N . LYS A 1 95 ? 16.140 -0.677 -2.313 1.00 92.81 95 LYS A N 1
ATOM 728 C CA . LYS A 1 95 ? 17.473 -0.378 -2.857 1.00 92.81 95 LYS A CA 1
ATOM 729 C C . LYS A 1 95 ? 17.598 1.084 -3.292 1.00 92.81 95 LYS A C 1
ATOM 731 O O . LYS A 1 95 ? 18.691 1.632 -3.207 1.00 92.81 95 LYS A O 1
ATOM 736 N N . ARG A 1 96 ? 16.503 1.685 -3.758 1.00 92.44 96 ARG A N 1
ATOM 737 C CA . ARG A 1 96 ? 16.453 3.041 -4.322 1.00 92.44 96 ARG A CA 1
ATOM 738 C C . ARG A 1 96 ? 15.564 3.996 -3.524 1.00 92.44 96 ARG A C 1
ATOM 740 O O . ARG A 1 96 ? 15.057 4.961 -4.077 1.00 92.44 96 ARG A O 1
ATOM 747 N N . HIS A 1 97 ? 15.362 3.744 -2.233 1.00 91.12 97 HIS A N 1
ATOM 748 C CA . HIS A 1 97 ? 14.428 4.530 -1.420 1.00 91.12 97 HIS A CA 1
ATOM 749 C C . HIS A 1 97 ? 14.787 6.023 -1.348 1.00 91.12 97 HIS A C 1
ATOM 751 O O . HIS A 1 97 ? 13.899 6.852 -1.208 1.00 91.12 97 HIS A O 1
ATOM 757 N N . GLU A 1 98 ? 16.070 6.368 -1.494 1.00 92.31 98 GLU A N 1
ATOM 758 C CA . GLU A 1 98 ? 16.555 7.756 -1.546 1.00 92.31 98 GLU A CA 1
ATOM 759 C C . GLU A 1 98 ? 16.086 8.515 -2.803 1.00 92.31 98 GLU A C 1
ATOM 761 O O . GLU A 1 98 ? 16.043 9.743 -2.787 1.00 92.31 98 GLU A O 1
ATOM 766 N N . ASP A 1 99 ? 15.708 7.796 -3.867 1.00 91.38 99 ASP A N 1
ATOM 767 C CA . ASP A 1 99 ? 15.172 8.362 -5.111 1.00 91.38 99 ASP A CA 1
ATOM 768 C C . ASP A 1 99 ? 13.636 8.523 -5.067 1.00 91.38 99 ASP A C 1
ATOM 770 O O . ASP A 1 99 ? 13.042 9.056 -6.003 1.00 91.38 99 ASP A O 1
ATOM 774 N N . ILE A 1 100 ? 12.974 8.043 -4.007 1.00 93.00 100 ILE A N 1
ATOM 775 C CA . ILE A 1 100 ? 11.515 8.072 -3.851 1.00 93.00 100 ILE A CA 1
ATOM 776 C C . ILE A 1 100 ? 11.128 9.296 -3.020 1.00 93.00 100 ILE A C 1
ATOM 778 O O . ILE A 1 100 ? 11.758 9.600 -2.007 1.00 93.00 100 ILE A O 1
ATOM 782 N N . ALA A 1 101 ? 10.054 9.987 -3.408 1.00 93.94 101 ALA A N 1
ATOM 783 C CA . ALA A 1 101 ? 9.491 11.052 -2.585 1.00 93.94 101 ALA A CA 1
ATOM 784 C C . ALA A 1 101 ? 9.150 10.530 -1.176 1.00 93.94 101 ALA A C 1
ATOM 786 O O . ALA A 1 101 ? 8.555 9.461 -1.031 1.00 93.94 101 ALA A O 1
ATOM 787 N N . GLU A 1 102 ? 9.492 11.296 -0.135 1.00 93.25 102 GLU A N 1
ATOM 788 C CA . GLU A 1 102 ? 9.330 10.877 1.268 1.00 93.25 102 GLU A CA 1
ATOM 789 C C . GLU A 1 102 ? 7.905 10.389 1.574 1.00 93.25 102 GLU A C 1
ATOM 791 O O . GLU A 1 102 ? 7.727 9.379 2.248 1.00 93.25 102 GLU A O 1
ATOM 796 N N . GLU A 1 103 ? 6.890 11.060 1.029 1.00 92.31 103 GLU A N 1
ATOM 797 C CA . GLU A 1 103 ? 5.480 10.705 1.218 1.00 92.31 103 GLU A CA 1
ATOM 798 C C . GLU A 1 103 ? 5.136 9.332 0.623 1.00 92.31 103 GLU A C 1
ATOM 800 O O . GLU A 1 103 ? 4.449 8.533 1.261 1.00 92.31 103 GLU A O 1
ATOM 805 N N . VAL A 1 104 ? 5.659 9.034 -0.569 1.00 93.12 104 VAL A N 1
ATOM 806 C CA . VAL A 1 104 ? 5.470 7.746 -1.250 1.00 93.12 104 VAL A CA 1
ATOM 807 C C . VAL A 1 104 ? 6.216 6.649 -0.499 1.00 93.12 104 VAL A C 1
ATOM 809 O O . VAL A 1 104 ? 5.662 5.578 -0.253 1.00 93.12 104 VAL A O 1
ATOM 812 N N . TRP A 1 105 ? 7.451 6.924 -0.069 1.00 94.31 105 TRP A N 1
ATOM 813 C CA . TRP A 1 105 ? 8.236 5.980 0.724 1.00 94.31 105 TRP A CA 1
ATOM 814 C C . TRP A 1 105 ? 7.573 5.668 2.071 1.00 94.31 105 TRP A C 1
ATOM 816 O O . TRP A 1 105 ? 7.483 4.507 2.475 1.00 94.31 105 TRP A O 1
ATOM 826 N N . LYS A 1 106 ? 7.062 6.688 2.763 1.00 92.50 106 LYS A N 1
ATOM 827 C CA . LYS A 1 106 ? 6.324 6.524 4.017 1.00 92.50 106 LYS A CA 1
ATOM 828 C C . LYS A 1 106 ? 5.068 5.681 3.812 1.00 92.50 106 LYS A C 1
ATOM 830 O O . LYS A 1 106 ? 4.821 4.766 4.590 1.00 92.50 106 LYS A O 1
ATOM 835 N N . PHE A 1 107 ? 4.318 5.932 2.741 1.00 91.75 107 PHE A N 1
ATOM 836 C CA . PHE A 1 107 ? 3.119 5.165 2.411 1.00 91.75 107 PHE A CA 1
ATOM 837 C C . PHE A 1 107 ? 3.408 3.668 2.232 1.00 91.75 107 PHE A C 1
ATOM 839 O O . PHE A 1 107 ? 2.692 2.837 2.787 1.00 91.75 107 PHE A O 1
ATOM 846 N N . VAL A 1 108 ? 4.475 3.311 1.509 1.00 91.19 108 VAL A N 1
ATOM 847 C CA . VAL A 1 108 ? 4.828 1.896 1.283 1.00 91.19 108 VAL A CA 1
ATOM 848 C C . VAL A 1 108 ? 5.492 1.224 2.485 1.00 91.19 108 VAL A C 1
ATOM 850 O O . VAL A 1 108 ? 5.405 0.007 2.618 1.00 91.19 108 VAL A O 1
ATOM 853 N N . SER A 1 109 ? 6.169 1.981 3.354 1.00 90.44 109 SER A N 1
ATOM 854 C CA . SER A 1 109 ? 6.924 1.422 4.487 1.00 90.44 109 SER A CA 1
ATOM 855 C C . SER A 1 109 ? 6.130 1.375 5.795 1.00 90.44 109 SER A C 1
ATOM 857 O O . SER A 1 109 ? 6.264 0.420 6.560 1.00 90.44 109 SER A O 1
ATOM 859 N N . GLU A 1 110 ? 5.296 2.380 6.059 1.00 87.62 110 GLU A N 1
ATOM 860 C CA . GLU A 1 110 ? 4.494 2.498 7.283 1.00 87.62 110 GLU A CA 1
ATOM 861 C C . GLU A 1 110 ? 3.020 2.119 7.062 1.00 87.62 110 GLU A C 1
ATOM 863 O O . GLU A 1 110 ? 2.305 1.824 8.024 1.00 87.62 110 GLU A O 1
ATOM 868 N N . GLY A 1 111 ? 2.582 2.071 5.802 1.00 85.06 111 GLY A N 1
ATOM 869 C CA . GLY A 1 111 ? 1.211 1.785 5.401 1.00 85.06 111 GLY A CA 1
ATOM 870 C C . GLY A 1 111 ? 0.382 3.047 5.151 1.00 85.06 111 GLY A C 1
ATOM 871 O O . GLY A 1 111 ? 0.798 4.179 5.396 1.00 85.06 111 GLY A O 1
ATOM 872 N N . CYS A 1 112 ? -0.840 2.845 4.658 1.00 87.56 112 CYS A N 1
ATOM 873 C CA . CYS A 1 112 ? -1.707 3.939 4.217 1.00 87.56 112 CYS A CA 1
ATOM 874 C C . CYS A 1 112 ? -2.301 4.785 5.353 1.00 87.56 112 CYS A C 1
ATOM 876 O O . CYS A 1 112 ? -2.812 5.875 5.102 1.00 87.56 112 CYS A O 1
ATOM 878 N N . LEU A 1 113 ? -2.347 4.246 6.574 1.00 89.00 113 LEU A N 1
ATOM 879 C CA . LEU A 1 113 ? -3.101 4.822 7.681 1.00 89.00 113 LEU A CA 1
ATOM 880 C C . LEU A 1 113 ? -2.637 4.222 9.007 1.00 89.00 113 LEU A C 1
ATOM 882 O O . LEU A 1 113 ? -2.558 3.001 9.126 1.00 89.00 113 LEU A O 1
ATOM 886 N N . ASP A 1 114 ? -2.396 5.058 10.014 1.00 92.12 114 ASP A N 1
ATOM 887 C CA . ASP A 1 114 ? -2.126 4.590 11.370 1.00 92.12 114 ASP A CA 1
ATOM 888 C C . ASP A 1 114 ? -3.417 4.208 12.123 1.00 92.12 114 ASP A C 1
ATOM 890 O O . ASP A 1 114 ? -4.545 4.458 11.687 1.00 92.12 114 ASP A O 1
ATOM 894 N N . TYR A 1 115 ? -3.258 3.568 13.283 1.00 93.19 115 TYR A N 1
ATOM 895 C CA . TYR A 1 115 ? -4.394 3.081 14.064 1.00 93.19 115 TYR A CA 1
ATOM 896 C C . TYR A 1 115 ? -5.277 4.206 14.626 1.00 93.19 115 TYR A C 1
ATOM 898 O O . TYR A 1 115 ? -6.491 4.024 14.730 1.00 93.19 115 TYR A O 1
ATOM 906 N N . GLU A 1 116 ? -4.703 5.349 15.006 1.00 93.62 116 GLU A N 1
ATOM 907 C CA . GLU A 1 116 ? -5.471 6.458 15.579 1.00 93.62 116 GLU A CA 1
ATOM 908 C C . GLU A 1 116 ? -6.354 7.090 14.502 1.00 93.62 116 GLU A C 1
ATOM 910 O O . GLU A 1 116 ? -7.571 7.185 14.691 1.00 93.62 116 GLU A O 1
ATOM 915 N N . ALA A 1 117 ? -5.772 7.380 13.338 1.00 93.00 117 ALA A N 1
ATOM 916 C CA . ALA A 1 117 ? -6.494 7.890 12.180 1.00 93.00 117 ALA A CA 1
ATOM 917 C C . ALA A 1 117 ? -7.565 6.898 11.685 1.00 93.00 117 ALA A C 1
ATOM 919 O O . ALA A 1 117 ? -8.695 7.287 11.378 1.00 93.00 117 ALA A O 1
ATOM 920 N N . PHE A 1 118 ? -7.268 5.592 11.689 1.00 94.50 118 PHE A N 1
ATOM 921 C CA . PHE A 1 118 ? -8.264 4.558 11.395 1.00 94.50 118 PHE A CA 1
ATOM 922 C C . PHE A 1 118 ? -9.446 4.591 12.361 1.00 94.50 118 PHE A C 1
ATOM 924 O O . PHE A 1 118 ? -10.595 4.500 11.933 1.00 94.50 118 PHE A O 1
ATOM 931 N N . MET A 1 119 ? -9.190 4.735 13.660 1.00 95.00 119 MET A N 1
ATOM 932 C CA . MET A 1 119 ? -10.248 4.791 14.666 1.00 95.00 119 MET A CA 1
ATOM 933 C C . MET A 1 119 ? -11.124 6.039 14.525 1.00 95.00 119 MET A C 1
ATOM 935 O O . MET A 1 119 ? -12.328 5.961 14.775 1.00 95.00 119 MET A O 1
ATOM 939 N N . GLU A 1 120 ? -10.556 7.179 14.132 1.00 94.62 120 GLU A N 1
ATOM 940 C CA . GLU A 1 120 ? -11.328 8.390 13.8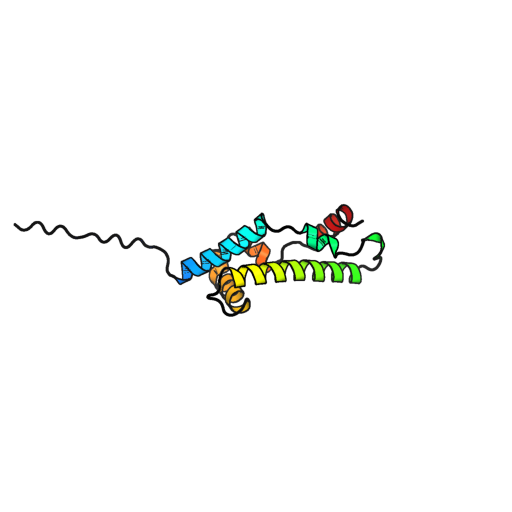33 1.00 94.62 120 GLU A CA 1
ATOM 941 C C . GLU A 1 120 ? -12.232 8.197 12.613 1.00 94.62 120 GLU A C 1
ATOM 943 O O . GLU A 1 120 ? -13.442 8.414 12.712 1.00 94.62 120 GLU A O 1
ATOM 948 N N . LEU A 1 121 ? -11.687 7.678 11.511 1.00 93.50 121 LEU A N 1
ATOM 949 C CA . LEU A 1 121 ? -12.463 7.394 10.303 1.00 93.50 121 LEU A CA 1
ATOM 950 C C . LEU A 1 121 ? -13.529 6.318 10.533 1.00 93.50 121 LEU A C 1
ATOM 952 O O . LEU A 1 121 ? -14.639 6.432 10.017 1.00 93.50 121 LEU A O 1
ATOM 956 N N . TRP A 1 122 ? -13.248 5.305 11.358 1.00 94.81 122 TRP A N 1
ATOM 957 C CA . TRP A 1 122 ? -14.235 4.288 11.720 1.00 94.81 122 TRP A CA 1
ATOM 958 C C . TRP A 1 122 ? -15.429 4.920 12.449 1.00 94.81 122 TRP A C 1
ATOM 960 O O . TRP A 1 122 ? -16.577 4.637 12.106 1.00 94.81 122 TRP A O 1
ATOM 970 N N . ARG A 1 123 ? -15.193 5.840 13.394 1.00 93.75 123 ARG A N 1
ATOM 971 C CA . ARG A 1 123 ? -16.279 6.558 14.090 1.00 93.75 123 ARG A CA 1
ATOM 972 C C . ARG A 1 123 ? -17.143 7.388 13.141 1.00 93.75 123 ARG A C 1
ATOM 974 O O . ARG A 1 123 ? -18.340 7.506 13.381 1.00 93.75 123 ARG A O 1
ATOM 981 N N . GLU A 1 124 ? -16.553 7.964 12.100 1.00 93.69 124 GLU A N 1
ATOM 982 C CA . GLU A 1 124 ? -17.278 8.775 11.119 1.00 93.69 124 GLU A CA 1
ATOM 983 C C . GLU A 1 124 ? -18.066 7.909 10.125 1.00 93.69 124 GLU A C 1
ATOM 985 O O . GLU A 1 124 ? -19.263 8.107 9.922 1.00 93.69 124 GLU A O 1
ATOM 990 N N . LYS A 1 125 ? -17.397 6.931 9.509 1.00 91.44 125 LYS A N 1
ATOM 991 C CA . LYS A 1 125 ? -17.934 6.139 8.395 1.00 91.44 125 LYS A CA 1
ATOM 992 C C . LYS A 1 125 ? -18.848 5.003 8.854 1.00 91.44 125 LYS A C 1
ATOM 994 O O . LYS A 1 125 ? -19.753 4.598 8.124 1.00 91.44 125 LYS A O 1
ATOM 999 N N . ARG A 1 126 ? -18.580 4.436 10.035 1.00 90.12 126 ARG A N 1
ATOM 1000 C CA . ARG A 1 126 ? -19.150 3.169 10.527 1.00 90.12 126 ARG A CA 1
ATOM 1001 C C . ARG A 1 126 ? -19.360 3.188 12.063 1.00 90.12 126 ARG A C 1
ATOM 1003 O O . ARG A 1 126 ? -18.814 2.314 12.741 1.00 90.12 126 ARG A O 1
ATOM 1010 N N . PRO A 1 127 ? -20.133 4.145 12.621 1.00 83.06 127 PRO A N 1
ATOM 1011 C CA . PRO A 1 127 ? -20.329 4.293 14.071 1.00 83.06 127 PRO A CA 1
ATOM 1012 C C . PRO A 1 127 ? -20.957 3.062 14.748 1.00 83.06 127 PRO A C 1
ATOM 1014 O O . PRO A 1 127 ? -21.782 2.356 14.127 1.00 83.06 127 PRO A O 1
#

Radius of gyration: 21.62 Å; chains: 1; bounding box: 60×33×70 Å

Secondary structure (DSSP, 8-state):
-------------PPPHHHHHHHHHHHHHHHHHHH---HHHHHHSPPGGG---HHHHHHHHHHHHHHHHHHHHHHHHHH-TT-SSHHHHHHHHHHTGGGS-HHHHHHHHH-S--HHHHHHHHHHH--

pLDDT: mean 86.64, std 13.96, range [40.56, 96.0]

Foldseek 3Di:
DDDPPPPPPPPPCPDDPLVVLLVQLLVLLVCCLVVPDLLVLLVVQAAPVVDDDVVVLVVSVVVSQVVSVVVSQVSSCVRRVVDPGVVVVVVSCVVPVVVHDPVSSCCVPVHDDDSVRVVVVSVVSRD

Sequence (127 aa):
MDTEEGEFIICGNGGSPEDAAFDGVVGVIEDFMISFDAEPLWQSVPLLHTISADHVRYTVYRAFVGRVEQELDARVLAACPHYKSIDEVGALLQKRHEDIAEEVWKFVSEGCLDYEAFMELWREKRP